Protein AF-A0A2W2B4F7-F1 (afdb_monomer_lite)

Radius of gyration: 26.45 Å; chains: 1; bounding box: 40×76×70 Å

Sequence (149 aa):
MSGKIILYGLLSLFAVPALAQTHTKKVTKSKTATTSTESLPKKVDLSKPVPDWENGPDNVYFPDYYMFYDPHRKSYVYWTGEKWATSVSTPSLIKDIDKSKVRIQILKDETLVYPENNIERYEMLYPAQPVFPTVPVPLVTITPKKKKK

pLDDT: mean 72.77, std 20.48, range [30.98, 95.44]

Secondary structure (DSSP, 8-state):
-------------------------------------S-S-----TTS----TTTSSSEEEEGGGTEEEETTTTEEEEE-SSSEEEESSPPGGGTSS-GGG---EEESS---SSGGGGHHHHHHHSPPPP-SS--PPP-----------

Foldseek 3Di:
DDDDDDDDDDDDDDDDDDDDDDDDDDDDDDDDDDDDDPDADDPDDLPDAQPPQLCDCFKKAQQQFQKIAHNVQCKMWGDPQADTDIDNDDDPQCPPDDSSPTDMDTDHPDPPPPVVVCSVVCCVRPPHDQDPPHHDDDDPPPPPPPPPD

Organism: NCBI:txid1649169

Structure (mmCIF, N/CA/C/O backbone):
data_AF-A0A2W2B4F7-F1
#
_entry.id   AF-A0A2W2B4F7-F1
#
loop_
_atom_site.group_PDB
_atom_site.id
_atom_site.type_symbol
_atom_site.label_atom_id
_atom_site.label_alt_id
_atom_site.label_comp_id
_atom_site.label_asym_id
_atom_site.label_entity_id
_atom_site.label_seq_id
_atom_site.pdbx_PDB_ins_code
_atom_site.Cartn_x
_atom_site.Cartn_y
_atom_site.Cartn_z
_atom_site.occupancy
_atom_site.B_iso_or_equiv
_atom_site.auth_seq_id
_atom_site.auth_comp_id
_atom_site.auth_asym_id
_atom_site.auth_atom_id
_atom_site.pdbx_PDB_model_num
ATOM 1 N N . MET A 1 1 ? 24.070 52.142 -57.196 1.00 40.34 1 MET A N 1
ATOM 2 C CA . MET A 1 1 ? 25.182 51.423 -57.855 1.00 40.34 1 MET A CA 1
ATOM 3 C C . MET A 1 1 ? 25.578 50.287 -56.927 1.00 40.34 1 MET A C 1
ATOM 5 O O . MET A 1 1 ? 25.886 50.565 -55.784 1.00 40.34 1 MET A O 1
ATOM 9 N N . SER A 1 2 ? 25.215 49.051 -57.275 1.00 46.12 2 SER A N 1
ATOM 10 C CA . SER A 1 2 ? 26.181 48.003 -57.678 1.00 46.12 2 SER A CA 1
ATOM 11 C C . SER A 1 2 ? 26.794 47.309 -56.441 1.00 46.12 2 SER A C 1
ATOM 13 O O . SER A 1 2 ? 27.402 47.979 -55.628 1.00 46.12 2 SER A O 1
ATOM 15 N N . GLY A 1 3 ? 26.666 46.002 -56.203 1.00 47.88 3 GLY A N 1
ATOM 16 C CA . GLY A 1 3 ? 26.374 44.927 -57.141 1.00 47.88 3 GLY A CA 1
ATOM 17 C C . GLY A 1 3 ? 25.924 43.610 -56.495 1.00 47.88 3 GLY A C 1
ATOM 18 O O . GLY A 1 3 ? 25.785 43.475 -55.283 1.00 47.88 3 GLY A O 1
ATOM 19 N N . LYS A 1 4 ? 25.632 42.673 -57.399 1.00 59.00 4 LYS A N 1
ATOM 20 C CA . LYS A 1 4 ? 25.225 41.279 -57.186 1.00 59.00 4 LYS A CA 1
ATOM 21 C C . LYS A 1 4 ? 26.454 40.352 -57.131 1.00 59.00 4 LYS A C 1
ATOM 23 O O . LYS A 1 4 ? 27.528 40.788 -57.531 1.00 59.00 4 LYS A O 1
ATOM 28 N N . ILE A 1 5 ? 26.195 39.078 -56.781 1.00 54.22 5 ILE A N 1
ATOM 29 C CA . ILE A 1 5 ? 26.881 37.783 -57.088 1.00 54.22 5 ILE A CA 1
ATOM 30 C C . ILE A 1 5 ? 27.037 36.994 -55.764 1.00 54.22 5 ILE A C 1
ATOM 32 O O . ILE A 1 5 ? 27.810 37.397 -54.908 1.00 54.22 5 ILE A O 1
ATOM 36 N N . ILE A 1 6 ? 26.128 36.078 -55.385 1.00 53.72 6 ILE A N 1
ATOM 37 C CA . ILE A 1 6 ? 25.928 34.658 -55.789 1.00 53.72 6 ILE A CA 1
ATOM 38 C C . ILE A 1 6 ? 27.177 33.779 -55.587 1.00 53.72 6 ILE A C 1
ATOM 40 O O . ILE A 1 6 ? 28.086 33.874 -56.400 1.00 53.72 6 ILE A O 1
ATOM 44 N N . LEU A 1 7 ? 27.156 32.832 -54.628 1.00 46.78 7 LEU A N 1
ATOM 45 C CA . LEU A 1 7 ? 27.521 31.425 -54.892 1.00 46.78 7 LEU A CA 1
ATOM 46 C C . LEU A 1 7 ? 27.106 30.447 -53.771 1.00 46.78 7 LEU A C 1
ATOM 48 O O . LEU A 1 7 ? 26.989 30.800 -52.604 1.00 46.78 7 LEU A O 1
ATOM 52 N N . TYR A 1 8 ? 26.854 29.221 -54.224 1.00 52.84 8 TYR A N 1
ATOM 53 C CA . TYR A 1 8 ? 26.202 28.062 -53.619 1.00 52.84 8 TYR A CA 1
ATOM 54 C C . TYR A 1 8 ? 27.018 27.350 -52.525 1.00 52.84 8 TYR A C 1
ATOM 56 O O . TYR A 1 8 ? 28.244 27.370 -52.556 1.00 52.84 8 TYR A O 1
ATOM 64 N N . GLY A 1 9 ? 26.338 26.616 -51.632 1.00 45.19 9 GLY A N 1
ATOM 65 C CA . GLY A 1 9 ? 26.987 25.774 -50.620 1.00 45.19 9 GLY A CA 1
ATOM 66 C C . GLY A 1 9 ? 26.141 24.596 -50.132 1.00 45.19 9 GLY A C 1
ATOM 67 O O . GLY A 1 9 ? 25.512 24.682 -49.089 1.00 45.19 9 GLY A O 1
ATOM 68 N N . LEU A 1 10 ? 26.180 23.516 -50.914 1.00 52.12 10 LEU A N 1
ATOM 69 C CA . LEU A 1 10 ? 25.983 22.097 -50.582 1.00 52.12 10 LEU A CA 1
ATOM 70 C C . LEU A 1 10 ? 24.720 21.615 -49.833 1.00 52.12 10 LEU A C 1
ATOM 72 O O . LEU A 1 10 ? 24.577 21.684 -48.616 1.00 52.12 10 LEU A O 1
ATOM 76 N N . LEU A 1 11 ? 23.891 20.932 -50.620 1.00 50.66 11 LEU A N 1
ATOM 77 C CA . LEU A 1 11 ? 22.882 19.957 -50.232 1.00 50.66 11 LEU A CA 1
ATOM 78 C C . LEU A 1 11 ? 23.582 18.645 -49.803 1.00 50.66 11 LEU A C 1
ATOM 80 O O . LEU A 1 11 ? 24.111 17.934 -50.656 1.00 50.66 11 LEU A O 1
ATOM 84 N N . SER A 1 12 ? 23.597 18.305 -48.511 1.00 55.97 12 SER A N 1
ATOM 85 C CA . SER A 1 12 ? 24.040 16.973 -48.060 1.00 55.97 12 SER A CA 1
ATOM 86 C C . SER A 1 12 ? 22.882 15.983 -48.151 1.00 55.97 12 SER A C 1
ATOM 88 O O . SER A 1 12 ? 21.944 16.030 -47.355 1.00 55.97 12 SER A O 1
ATOM 90 N N . LEU A 1 13 ? 22.955 15.089 -49.140 1.00 59.16 13 LEU A N 1
ATOM 91 C CA . LEU A 1 13 ? 22.080 13.928 -49.240 1.00 59.16 13 LEU A CA 1
ATOM 92 C C . LEU A 1 13 ? 22.373 12.929 -48.115 1.00 59.16 13 LEU A C 1
ATOM 94 O O . LEU A 1 13 ? 23.513 12.543 -47.866 1.00 59.16 13 LEU A O 1
ATOM 98 N N . PHE A 1 14 ? 21.289 12.480 -47.494 1.00 49.59 14 PHE A N 1
ATOM 99 C CA . PHE A 1 14 ? 21.226 11.319 -46.623 1.00 49.59 14 PHE A CA 1
ATOM 100 C C . PHE A 1 14 ? 21.576 10.039 -47.390 1.00 49.59 14 PHE A C 1
ATOM 102 O O . PHE A 1 14 ? 20.979 9.756 -48.426 1.00 49.59 14 PHE A O 1
ATOM 109 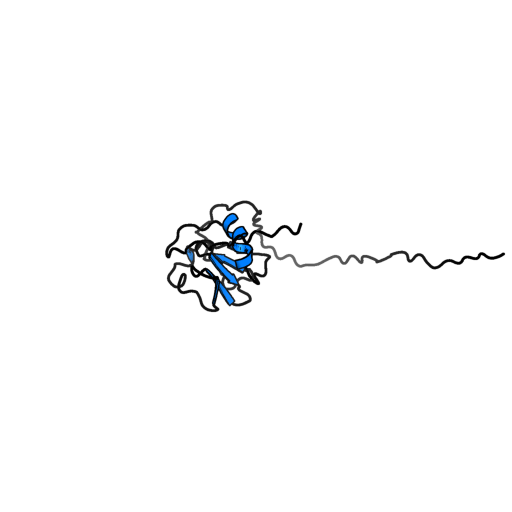N N . ALA A 1 15 ? 22.457 9.217 -46.823 1.00 57.94 15 ALA A N 1
ATOM 110 C CA . ALA A 1 15 ? 22.501 7.785 -47.098 1.00 57.94 15 ALA A CA 1
ATOM 111 C C . ALA A 1 15 ? 23.091 7.056 -45.882 1.00 57.94 15 ALA A C 1
ATOM 113 O O . ALA A 1 15 ? 24.304 7.003 -45.703 1.00 57.94 15 ALA A O 1
ATOM 114 N N . VAL A 1 16 ? 22.225 6.503 -45.030 1.00 66.38 16 VAL A N 1
ATOM 115 C CA . VAL A 1 16 ? 22.629 5.509 -44.026 1.00 66.38 16 VAL A CA 1
ATOM 116 C C . VAL A 1 16 ? 22.281 4.134 -44.599 1.00 66.38 16 VAL A C 1
ATOM 118 O O . VAL A 1 16 ? 21.100 3.876 -44.838 1.00 66.38 16 VAL A O 1
ATOM 121 N N . PRO A 1 17 ? 23.254 3.243 -44.848 1.00 58.22 17 PRO A N 1
ATOM 122 C CA . PRO A 1 17 ? 22.950 1.876 -45.237 1.00 58.22 17 PRO A CA 1
ATOM 123 C C . PRO A 1 17 ? 22.471 1.085 -44.014 1.00 58.22 17 PRO A C 1
ATOM 125 O O . PRO A 1 17 ? 23.207 0.885 -43.048 1.00 58.22 17 PRO A O 1
ATOM 128 N N . ALA A 1 18 ? 21.224 0.617 -44.067 1.00 52.97 18 ALA A N 1
ATOM 129 C CA . ALA A 1 18 ? 20.700 -0.386 -43.153 1.00 52.97 18 ALA A CA 1
ATOM 130 C C . ALA A 1 18 ? 21.291 -1.752 -43.531 1.00 52.97 18 ALA A C 1
ATOM 132 O O . ALA A 1 18 ? 20.849 -2.397 -44.482 1.00 52.97 18 ALA A O 1
ATOM 133 N N . LEU A 1 19 ? 22.321 -2.183 -42.801 1.00 56.44 19 LEU A N 1
ATOM 134 C CA . LEU A 1 19 ? 22.886 -3.518 -42.947 1.00 56.44 19 LEU A CA 1
ATOM 135 C C . LEU A 1 19 ? 21.990 -4.520 -42.206 1.00 56.44 19 LEU A C 1
ATOM 137 O O . LEU A 1 19 ? 21.964 -4.572 -40.977 1.00 56.44 19 LEU A O 1
ATOM 141 N N . ALA A 1 20 ? 21.239 -5.306 -42.972 1.00 55.00 20 ALA A N 1
ATOM 142 C CA . ALA A 1 20 ? 20.487 -6.446 -42.474 1.00 55.00 20 ALA A CA 1
ATOM 143 C C . ALA A 1 20 ? 21.455 -7.542 -41.993 1.00 55.00 20 ALA A C 1
ATOM 145 O O . ALA A 1 20 ? 22.217 -8.092 -42.785 1.00 55.00 20 ALA A O 1
ATOM 146 N N . GLN A 1 21 ? 21.409 -7.878 -40.701 1.00 54.59 21 GLN A N 1
ATOM 147 C CA . GLN A 1 21 ? 22.002 -9.105 -40.168 1.00 54.59 21 GLN A CA 1
ATOM 148 C C . GLN A 1 21 ? 20.890 -10.094 -39.825 1.00 54.59 21 GLN A C 1
ATOM 150 O O . GLN A 1 21 ? 20.053 -9.864 -38.953 1.00 54.59 21 GLN A O 1
ATOM 155 N N . THR A 1 22 ? 20.885 -11.202 -40.554 1.00 44.00 22 THR A N 1
ATOM 156 C CA . THR A 1 22 ? 19.950 -12.317 -40.442 1.00 44.00 22 THR A CA 1
ATOM 157 C C . THR A 1 22 ? 20.602 -13.515 -39.743 1.00 44.00 22 THR A C 1
ATOM 159 O O . THR A 1 22 ? 21.659 -13.955 -40.179 1.00 44.00 22 THR A O 1
ATOM 162 N N . HIS A 1 23 ? 19.883 -14.072 -38.752 1.00 39.78 23 HIS A N 1
ATOM 163 C CA . HIS A 1 23 ? 19.958 -15.428 -38.156 1.00 39.78 23 HIS A CA 1
ATOM 164 C C . HIS A 1 23 ? 21.260 -15.804 -37.402 1.00 39.78 23 HIS A C 1
ATOM 166 O O . HIS A 1 23 ? 22.357 -15.525 -37.843 1.00 39.78 23 HIS A O 1
ATOM 172 N N . THR A 1 24 ? 21.257 -16.447 -36.228 1.00 46.88 24 THR A N 1
ATOM 173 C CA . THR A 1 24 ? 20.401 -17.537 -35.731 1.00 46.88 24 THR A CA 1
ATOM 174 C C . THR A 1 24 ? 20.256 -17.477 -34.199 1.00 46.88 24 THR A C 1
ATOM 176 O O . THR A 1 24 ? 21.231 -17.681 -33.473 1.00 46.88 24 THR A O 1
ATOM 179 N N . LYS A 1 25 ? 19.038 -17.279 -33.675 1.00 41.91 25 LYS A N 1
ATOM 180 C CA . LYS A 1 25 ? 18.738 -17.514 -32.251 1.00 41.91 25 LYS A CA 1
ATOM 181 C C . LYS A 1 25 ? 18.166 -18.923 -32.106 1.00 41.91 25 LYS A C 1
ATOM 183 O O . LYS A 1 25 ? 17.164 -19.254 -32.736 1.00 41.91 25 LYS A O 1
ATOM 188 N N . LYS A 1 26 ? 18.848 -19.750 -31.310 1.00 41.59 26 LYS A N 1
ATOM 189 C CA . LYS A 1 26 ? 18.456 -21.122 -30.977 1.00 41.59 26 LYS A CA 1
ATOM 190 C C . LYS A 1 26 ? 16.996 -21.171 -30.521 1.00 41.59 26 LYS A C 1
ATOM 192 O O . LYS A 1 26 ? 16.585 -20.439 -29.623 1.00 41.59 26 LYS A O 1
ATOM 197 N N . VAL A 1 27 ? 16.248 -22.073 -31.147 1.00 48.06 27 VAL A N 1
ATOM 198 C CA . VAL A 1 27 ? 14.940 -22.539 -30.700 1.00 48.06 27 VAL A CA 1
ATOM 199 C C . VAL A 1 27 ? 15.134 -23.288 -29.385 1.00 48.06 27 VAL A C 1
ATOM 201 O O . VAL A 1 27 ? 15.696 -24.380 -29.377 1.00 48.06 27 VAL A O 1
ATOM 204 N N . THR A 1 28 ? 14.604 -22.735 -28.298 1.00 38.62 28 THR A N 1
ATOM 205 C CA . THR A 1 28 ? 14.191 -23.531 -27.141 1.00 38.62 28 THR A CA 1
ATOM 206 C C . THR A 1 28 ? 12.700 -23.291 -26.954 1.00 38.62 28 THR A C 1
ATOM 208 O O . THR A 1 28 ? 12.259 -22.201 -26.597 1.00 38.62 28 THR A O 1
ATOM 211 N N . LYS A 1 29 ? 11.910 -24.312 -27.292 1.00 44.22 29 LYS A N 1
ATOM 212 C CA . LYS A 1 29 ? 10.464 -24.372 -27.073 1.00 44.22 29 LYS A CA 1
ATOM 213 C C . LYS A 1 29 ? 10.157 -24.334 -25.573 1.00 44.22 29 LYS A C 1
ATOM 215 O O . LYS A 1 29 ? 10.585 -25.224 -24.852 1.00 44.22 29 LYS A O 1
ATOM 220 N N . SER A 1 30 ? 9.336 -23.375 -25.158 1.00 35.72 30 SER A N 1
ATOM 221 C CA . SER A 1 30 ? 8.305 -23.497 -24.111 1.00 35.72 30 SER A CA 1
ATOM 222 C C . SER A 1 30 ? 7.488 -22.198 -24.163 1.00 35.72 30 SER A C 1
ATOM 224 O O . SER A 1 30 ? 7.969 -21.142 -23.781 1.00 35.72 30 SER A O 1
ATOM 226 N N . LYS A 1 31 ? 6.418 -22.107 -24.959 1.00 37.19 31 LYS A N 1
ATOM 227 C CA . LYS A 1 31 ? 5.047 -22.531 -24.632 1.00 37.19 31 LYS A CA 1
ATOM 228 C C . LYS A 1 31 ? 4.583 -22.011 -23.261 1.00 37.19 31 LYS A C 1
ATOM 230 O O . LYS A 1 31 ? 4.599 -22.743 -22.283 1.00 37.19 31 LYS A O 1
ATOM 235 N N . THR A 1 32 ? 4.109 -20.766 -23.215 1.00 30.98 32 THR A N 1
ATOM 236 C CA . THR A 1 32 ? 2.687 -20.430 -22.974 1.00 30.98 32 THR A CA 1
ATOM 237 C C . THR A 1 32 ? 2.550 -18.911 -22.902 1.00 30.98 32 THR A C 1
ATOM 239 O O . THR A 1 32 ? 3.025 -18.265 -21.975 1.00 30.98 32 THR A O 1
ATOM 242 N N . ALA A 1 33 ? 1.900 -18.344 -23.917 1.00 44.50 33 ALA A N 1
ATOM 243 C CA . ALA A 1 33 ? 1.358 -17.000 -23.857 1.00 44.50 33 ALA A CA 1
ATOM 244 C C . ALA A 1 33 ? 0.285 -16.946 -22.763 1.00 44.50 33 ALA A C 1
ATOM 246 O O . ALA A 1 33 ? -0.590 -17.807 -22.701 1.00 44.50 33 ALA A O 1
ATOM 247 N N . THR A 1 34 ? 0.301 -15.915 -21.928 1.00 32.94 34 THR A N 1
ATOM 248 C CA . THR A 1 34 ? -0.929 -15.445 -21.290 1.00 32.94 34 THR A CA 1
ATOM 249 C C . THR A 1 34 ? -0.918 -13.931 -21.322 1.00 32.94 34 THR A C 1
ATOM 251 O O . THR A 1 34 ? -0.397 -13.249 -20.447 1.00 32.94 34 THR A O 1
ATOM 254 N N . THR A 1 35 ? -1.479 -13.442 -22.421 1.00 38.75 35 THR A N 1
ATOM 255 C CA . THR A 1 35 ? -2.145 -12.157 -22.570 1.00 38.75 35 THR A CA 1
ATOM 256 C C . THR A 1 35 ? -2.871 -11.780 -21.276 1.00 38.75 35 THR A C 1
ATOM 258 O O . THR A 1 35 ? -3.803 -12.472 -20.869 1.00 38.75 35 THR A O 1
ATOM 261 N N . SER A 1 36 ? -2.469 -10.682 -20.640 1.00 40.59 36 SER A N 1
ATOM 262 C CA . SER A 1 36 ? -3.321 -9.975 -19.684 1.00 40.59 36 SER A CA 1
ATOM 263 C C . SER A 1 36 ? -3.584 -8.599 -20.265 1.00 40.59 36 SER A C 1
ATOM 265 O O . SER A 1 36 ? -2.825 -7.659 -20.055 1.00 40.59 36 SER A O 1
ATOM 267 N N . THR A 1 37 ? -4.628 -8.553 -21.086 1.00 35.06 37 THR A N 1
ATOM 268 C CA . THR A 1 37 ? -5.239 -7.349 -21.633 1.00 35.06 37 THR A CA 1
ATOM 269 C C . THR A 1 37 ? -5.595 -6.399 -20.498 1.00 35.06 37 THR A C 1
ATOM 271 O O . THR A 1 37 ? -6.334 -6.767 -19.584 1.00 35.06 37 THR A O 1
ATOM 274 N N . GLU A 1 38 ? -5.073 -5.184 -20.600 1.00 45.75 38 GLU A N 1
ATOM 275 C CA . GLU A 1 38 ? -5.543 -3.968 -19.947 1.00 45.75 38 GLU A CA 1
ATOM 276 C C . GLU A 1 38 ? -7.070 -3.859 -20.091 1.00 45.75 38 GLU A C 1
ATOM 278 O O . GLU A 1 38 ? -7.612 -3.463 -21.118 1.00 45.75 38 GLU A O 1
ATOM 283 N N . SER A 1 39 ? -7.783 -4.355 -19.085 1.00 36.91 39 SER A N 1
ATOM 284 C CA . SER A 1 39 ? -9.231 -4.267 -18.936 1.00 36.91 39 SER A CA 1
ATOM 285 C C . SER A 1 39 ? -9.553 -4.466 -17.455 1.00 36.91 39 SER A C 1
ATOM 287 O O . SER A 1 39 ? -8.872 -5.231 -16.772 1.00 36.91 39 SER A O 1
ATOM 289 N N . LEU A 1 40 ? -10.542 -3.712 -16.972 1.00 55.09 40 LEU A N 1
ATOM 290 C CA . LEU A 1 40 ? -11.059 -3.662 -15.596 1.00 55.09 40 LEU A CA 1
ATOM 291 C C . LEU A 1 40 ? -11.047 -5.020 -14.858 1.00 55.09 40 LEU A C 1
ATOM 293 O O . LEU A 1 40 ? -11.220 -6.067 -15.487 1.00 55.09 40 LEU A O 1
ATOM 297 N N . PRO A 1 41 ? -10.871 -5.027 -13.521 1.00 49.88 41 PRO A N 1
ATOM 298 C CA . PRO A 1 41 ? -10.365 -6.185 -12.792 1.00 49.88 41 PRO A CA 1
ATOM 299 C C . PRO A 1 41 ? -11.265 -7.417 -12.936 1.00 49.88 41 PRO A C 1
ATOM 301 O O . PRO A 1 41 ? -12.351 -7.517 -12.363 1.00 49.88 41 PRO A O 1
ATOM 304 N N . LYS A 1 42 ? -10.754 -8.405 -13.674 1.00 45.38 42 LYS A N 1
ATOM 305 C CA . LYS A 1 42 ? -11.239 -9.786 -13.665 1.00 45.38 42 LYS A CA 1
ATOM 306 C C . LYS A 1 42 ? -10.974 -10.362 -12.270 1.00 45.38 42 LYS A C 1
ATOM 308 O O . LYS A 1 42 ? -9.850 -10.248 -11.785 1.00 45.38 42 LYS A O 1
ATOM 313 N N . LYS A 1 43 ? -12.004 -10.944 -11.632 1.00 45.19 43 LYS A N 1
ATOM 314 C CA . LYS A 1 43 ? -11.942 -11.588 -10.301 1.00 45.19 43 LYS A CA 1
ATOM 315 C C . LYS A 1 43 ? -10.586 -12.271 -10.083 1.00 45.19 43 LYS A C 1
ATOM 317 O O . LYS A 1 43 ? -10.228 -13.172 -10.841 1.00 45.19 43 LYS A O 1
ATOM 322 N N . VAL A 1 44 ? -9.856 -11.808 -9.069 1.00 53.50 44 VAL A N 1
ATOM 323 C CA . VAL A 1 44 ? -8.536 -12.326 -8.695 1.00 53.50 44 VAL A CA 1
ATOM 324 C C . VAL A 1 44 ? -8.690 -13.792 -8.293 1.00 53.50 44 VAL A C 1
ATOM 326 O O . VAL A 1 44 ? -9.470 -14.120 -7.403 1.00 53.50 44 VAL A O 1
ATOM 329 N N . ASP A 1 45 ? -7.989 -14.669 -9.002 1.00 46.72 45 ASP A N 1
ATOM 330 C CA . ASP A 1 45 ? -7.975 -16.108 -8.763 1.00 46.72 45 ASP A CA 1
ATOM 331 C C . ASP A 1 45 ? -7.085 -16.422 -7.550 1.00 46.72 45 ASP A C 1
ATOM 333 O O . ASP A 1 45 ? -5.856 -16.397 -7.651 1.00 46.72 45 ASP A O 1
ATOM 337 N N . LEU A 1 46 ? -7.716 -16.661 -6.394 1.00 51.38 46 LEU A N 1
ATOM 338 C CA . LEU A 1 46 ? -7.061 -16.883 -5.098 1.00 51.38 46 LEU A CA 1
ATOM 339 C C . LEU A 1 46 ? -6.317 -18.232 -4.989 1.00 51.38 46 LEU A C 1
ATOM 341 O O . LEU A 1 46 ? -5.720 -18.500 -3.952 1.00 51.38 46 LEU A O 1
ATOM 345 N N . SER A 1 47 ? -6.341 -19.100 -6.011 1.00 41.00 47 SER A N 1
ATOM 346 C CA . SER A 1 47 ? -5.702 -20.427 -5.945 1.00 41.00 47 SER A CA 1
ATOM 347 C C . SE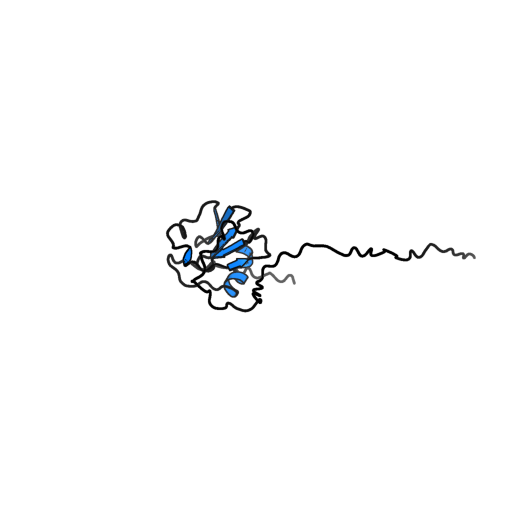R A 1 47 ? -4.248 -20.467 -6.426 1.00 41.00 47 SER A C 1
ATOM 349 O O . SER A 1 47 ? -3.647 -21.542 -6.472 1.00 41.00 47 SER A O 1
ATOM 351 N N . LYS A 1 48 ? -3.668 -19.335 -6.837 1.00 48.66 48 LYS A N 1
ATOM 352 C CA . LYS A 1 48 ? -2.261 -19.274 -7.261 1.00 48.66 48 LYS A CA 1
ATOM 353 C C . LYS A 1 48 ? -1.352 -19.147 -6.033 1.00 48.66 48 LYS A C 1
ATOM 355 O O . LYS A 1 48 ? -1.717 -18.426 -5.106 1.00 48.66 48 LYS A O 1
ATOM 360 N N . PRO A 1 49 ? -0.184 -19.824 -6.006 1.00 52.41 49 PRO A N 1
ATOM 361 C CA . PRO A 1 49 ? 0.785 -19.647 -4.928 1.00 52.41 49 PRO A CA 1
ATOM 362 C C . PRO A 1 49 ? 1.088 -18.160 -4.761 1.00 52.41 49 PRO A C 1
ATOM 364 O O . PRO A 1 49 ? 1.129 -17.432 -5.758 1.00 52.41 49 PRO A O 1
ATOM 367 N N . VAL A 1 50 ? 1.259 -17.731 -3.504 1.00 55.28 50 VAL A N 1
ATOM 368 C CA . VAL A 1 50 ? 1.553 -16.336 -3.148 1.00 55.28 50 VAL A CA 1
ATOM 369 C C . VAL A 1 50 ? 2.628 -15.825 -4.103 1.00 55.28 50 VAL A C 1
ATOM 371 O O . VAL A 1 50 ? 3.688 -16.453 -4.181 1.00 55.28 50 VAL A O 1
ATOM 374 N N . PRO A 1 51 ? 2.364 -14.763 -4.882 1.00 62.06 51 PRO A N 1
ATOM 375 C CA . PRO A 1 51 ? 3.364 -14.234 -5.790 1.00 62.06 51 PRO A CA 1
ATOM 376 C C . PRO A 1 51 ? 4.622 -13.904 -4.991 1.00 62.06 51 PRO A C 1
ATOM 378 O O . PRO A 1 51 ? 4.515 -13.324 -3.912 1.00 62.06 51 PRO A O 1
ATOM 381 N N . ASP A 1 52 ? 5.797 -14.261 -5.506 1.00 76.06 52 ASP A N 1
ATOM 382 C CA . ASP A 1 52 ? 7.090 -13.902 -4.910 1.00 76.06 52 ASP A CA 1
ATOM 383 C C . ASP A 1 52 ? 7.392 -12.411 -5.147 1.00 76.06 52 ASP A C 1
ATOM 385 O O . ASP A 1 52 ? 8.378 -12.015 -5.766 1.00 76.06 52 ASP A O 1
ATOM 389 N N . TRP A 1 53 ? 6.452 -11.560 -4.744 1.00 81.06 53 TRP A N 1
ATOM 390 C CA . TRP A 1 53 ? 6.442 -10.135 -5.029 1.00 81.06 53 TRP A CA 1
ATOM 391 C C . TRP A 1 53 ? 7.553 -9.400 -4.269 1.00 81.06 53 TRP A C 1
ATOM 393 O O . TRP A 1 53 ? 7.994 -8.344 -4.709 1.00 81.06 53 TRP A O 1
ATOM 403 N N . GLU A 1 54 ? 8.063 -9.981 -3.176 1.00 83.44 54 GLU A N 1
ATOM 404 C CA . GLU A 1 54 ? 9.211 -9.452 -2.426 1.00 83.44 54 GLU A CA 1
ATOM 405 C C . GLU A 1 54 ? 10.523 -9.536 -3.233 1.00 83.44 54 GLU A C 1
ATOM 407 O O . GLU A 1 54 ? 11.411 -8.683 -3.095 1.00 83.44 54 GLU A O 1
ATOM 412 N N . ASN A 1 55 ? 10.639 -10.539 -4.110 1.00 84.31 55 ASN A N 1
ATOM 413 C CA . ASN A 1 55 ? 11.811 -10.759 -4.963 1.00 84.31 55 ASN A CA 1
ATOM 414 C C . ASN A 1 55 ? 11.572 -10.401 -6.436 1.00 84.31 55 ASN A C 1
ATOM 416 O O . ASN A 1 55 ? 12.499 -10.476 -7.244 1.00 84.31 55 ASN A O 1
ATOM 420 N N . GLY A 1 56 ? 10.351 -9.994 -6.789 1.00 85.12 56 GLY A N 1
ATOM 421 C CA . GLY A 1 56 ? 10.008 -9.536 -8.129 1.00 85.12 56 GLY A CA 1
ATOM 422 C C . GLY A 1 56 ? 10.732 -8.239 -8.517 1.00 85.12 56 GLY A C 1
ATOM 423 O O . GLY A 1 56 ? 11.172 -7.488 -7.647 1.00 85.12 56 GLY A O 1
ATOM 424 N N . PRO A 1 57 ? 10.867 -7.953 -9.823 1.00 86.44 57 PRO A N 1
ATOM 425 C CA . PRO A 1 57 ? 11.428 -6.689 -10.296 1.00 86.44 57 PRO A CA 1
ATOM 426 C C . PRO A 1 57 ? 10.419 -5.535 -10.228 1.00 86.44 57 PRO A C 1
ATOM 428 O O . PRO A 1 57 ? 10.818 -4.380 -10.283 1.00 86.44 57 PRO A O 1
ATOM 431 N N . ASP A 1 58 ? 9.128 -5.849 -10.137 1.00 89.44 58 ASP A N 1
ATOM 432 C CA . ASP A 1 58 ? 8.048 -4.887 -10.306 1.00 89.44 58 ASP A CA 1
ATOM 433 C C . ASP A 1 58 ? 7.536 -4.381 -8.963 1.00 89.44 58 ASP A C 1
ATOM 435 O O . ASP A 1 58 ? 7.398 -5.133 -7.995 1.00 89.44 58 ASP A O 1
ATOM 439 N N . ASN A 1 59 ? 7.159 -3.109 -8.932 1.00 91.38 59 ASN A N 1
ATOM 440 C CA . ASN A 1 59 ? 6.540 -2.529 -7.758 1.00 91.38 59 ASN A CA 1
ATOM 441 C C . ASN A 1 59 ? 5.158 -3.134 -7.482 1.00 91.38 59 ASN A C 1
ATOM 443 O O . ASN A 1 59 ? 4.437 -3.555 -8.390 1.00 91.38 59 ASN A O 1
ATOM 447 N N . VAL A 1 60 ? 4.767 -3.150 -6.211 1.00 92.25 60 VAL A N 1
ATOM 448 C CA . VAL A 1 60 ? 3.554 -3.835 -5.753 1.00 92.25 60 VAL A CA 1
ATOM 449 C C . VAL A 1 60 ? 2.673 -2.852 -5.008 1.00 92.25 60 VAL A C 1
ATOM 451 O O . VAL A 1 60 ? 3.149 -2.148 -4.125 1.00 92.25 60 VAL A O 1
ATOM 454 N N . TYR A 1 61 ? 1.386 -2.828 -5.330 1.00 93.69 61 TYR A N 1
ATOM 455 C CA . TYR A 1 61 ? 0.373 -2.073 -4.606 1.00 93.69 61 TYR A CA 1
ATOM 456 C C . TYR A 1 61 ? -0.583 -3.011 -3.867 1.00 93.69 61 TYR A C 1
ATOM 458 O O . TYR A 1 61 ? -1.085 -3.983 -4.427 1.00 93.69 61 TYR A O 1
ATOM 466 N N . PHE A 1 62 ? -0.841 -2.689 -2.607 1.00 94.25 62 PHE A N 1
ATOM 467 C CA . PHE A 1 62 ? -1.746 -3.357 -1.685 1.00 94.25 62 PHE A CA 1
ATOM 468 C C . PHE A 1 62 ? -2.951 -2.433 -1.466 1.00 94.25 62 PHE A C 1
ATOM 470 O O . PHE A 1 62 ? -2.936 -1.625 -0.530 1.00 94.25 62 PHE A O 1
ATOM 477 N N . PRO A 1 63 ? -3.984 -2.503 -2.327 1.00 94.69 63 PRO A N 1
ATOM 478 C CA . PRO A 1 63 ? -5.104 -1.565 -2.296 1.00 94.69 63 PRO A CA 1
ATOM 479 C C . PRO A 1 63 ? -5.839 -1.555 -0.960 1.00 94.69 63 PRO A C 1
ATOM 481 O O . PRO A 1 63 ? -6.188 -0.495 -0.458 1.00 94.69 63 PRO A O 1
ATOM 484 N N . ASP A 1 64 ? -6.013 -2.725 -0.347 1.00 94.19 64 ASP A N 1
ATOM 485 C CA . ASP A 1 64 ? -6.780 -2.864 0.896 1.00 94.19 64 ASP A CA 1
ATOM 486 C C . ASP A 1 64 ? -6.084 -2.237 2.113 1.00 94.19 64 ASP A C 1
ATOM 488 O O . ASP A 1 64 ? -6.723 -1.964 3.125 1.00 94.19 64 ASP A O 1
ATOM 492 N N . TYR A 1 65 ? -4.779 -1.984 2.002 1.00 94.69 65 TYR A N 1
ATOM 493 C CA . TYR A 1 65 ? -3.954 -1.438 3.077 1.00 94.69 65 TYR A CA 1
ATOM 494 C C . TYR A 1 65 ? -3.328 -0.083 2.726 1.00 94.69 65 TYR A C 1
ATOM 496 O O . TYR A 1 65 ? -2.500 0.405 3.492 1.00 94.69 65 TYR A O 1
ATOM 504 N N . TYR A 1 66 ? -3.683 0.508 1.576 1.00 95.12 66 TYR A N 1
ATOM 505 C CA . TYR A 1 66 ? -3.068 1.733 1.043 1.00 95.12 66 TYR A CA 1
ATOM 506 C C . TYR A 1 66 ? -1.542 1.712 1.175 1.00 95.12 66 TYR A C 1
ATOM 508 O O . TYR A 1 66 ? -0.923 2.593 1.775 1.00 95.12 66 TYR A O 1
ATOM 516 N N . MET A 1 67 ? -0.939 0.643 0.663 1.00 94.88 67 MET A N 1
ATOM 517 C CA . MET A 1 67 ? 0.479 0.367 0.836 1.00 94.88 67 MET A CA 1
ATOM 518 C C . MET A 1 67 ? 1.119 -0.032 -0.484 1.00 94.88 67 MET A C 1
ATOM 520 O O . MET A 1 67 ? 0.507 -0.683 -1.320 1.00 94.88 67 MET A O 1
ATOM 524 N N . PHE A 1 68 ? 2.379 0.328 -0.644 1.00 94.62 68 PHE A N 1
ATOM 525 C CA . PHE A 1 68 ? 3.226 -0.002 -1.769 1.00 94.62 68 PHE A CA 1
ATOM 526 C C . PHE A 1 68 ? 4.466 -0.722 -1.260 1.00 94.62 68 PHE A C 1
ATOM 528 O O . PHE A 1 68 ? 4.963 -0.414 -0.175 1.00 94.62 68 PHE A O 1
ATOM 535 N N . TYR A 1 69 ? 4.985 -1.646 -2.055 1.00 93.50 69 TYR A N 1
ATOM 536 C CA . TYR A 1 69 ? 6.304 -2.222 -1.865 1.00 93.50 69 TYR A CA 1
ATOM 537 C C . TYR A 1 69 ? 7.156 -1.947 -3.093 1.00 93.50 69 TYR A C 1
ATOM 539 O O . TYR A 1 69 ? 6.730 -2.196 -4.223 1.00 93.50 69 TYR A O 1
ATOM 547 N N . ASP A 1 70 ? 8.356 -1.436 -2.837 1.00 91.75 70 ASP A N 1
ATOM 548 C CA . ASP A 1 70 ? 9.383 -1.212 -3.838 1.00 91.75 70 ASP A CA 1
ATOM 549 C C . ASP A 1 70 ? 10.493 -2.261 -3.677 1.00 91.75 70 ASP A C 1
ATOM 551 O O . ASP A 1 70 ? 11.289 -2.171 -2.729 1.00 91.75 70 ASP A O 1
ATOM 555 N N . PRO A 1 71 ? 10.579 -3.256 -4.581 1.00 89.81 71 PRO A N 1
ATOM 556 C CA . PRO A 1 71 ? 11.605 -4.287 -4.506 1.00 89.81 71 PRO A CA 1
ATOM 557 C C . PRO A 1 71 ? 13.026 -3.778 -4.755 1.00 89.81 71 PRO A C 1
ATOM 559 O O . PRO A 1 71 ? 13.971 -4.435 -4.313 1.00 89.81 71 PRO A O 1
ATOM 562 N N . HIS A 1 72 ? 13.204 -2.644 -5.441 1.00 88.81 72 HIS A N 1
ATOM 563 C CA . HIS A 1 72 ? 14.521 -2.064 -5.711 1.00 88.81 72 HIS A CA 1
ATOM 564 C C . HIS A 1 72 ? 15.095 -1.390 -4.468 1.00 88.81 72 HIS A C 1
ATOM 566 O O . HIS A 1 72 ? 16.283 -1.526 -4.181 1.00 88.81 72 HIS A O 1
ATOM 572 N N . ARG A 1 73 ? 14.247 -0.680 -3.713 1.00 90.06 73 ARG A N 1
ATOM 573 C CA . ARG A 1 73 ? 14.630 -0.026 -2.450 1.00 90.06 73 ARG A CA 1
ATOM 574 C C . ARG A 1 73 ? 14.424 -0.908 -1.221 1.00 90.06 73 ARG A C 1
ATOM 576 O O . ARG A 1 73 ? 14.851 -0.529 -0.133 1.00 90.06 73 ARG A O 1
ATOM 583 N N . LYS A 1 74 ? 13.793 -2.076 -1.390 1.00 91.69 74 LYS A N 1
ATOM 584 C CA . LYS A 1 74 ? 13.401 -2.994 -0.307 1.00 91.69 74 LYS A CA 1
ATOM 585 C C . LYS A 1 74 ? 12.648 -2.260 0.802 1.00 91.69 74 LYS A C 1
ATOM 587 O O . LYS A 1 74 ? 12.890 -2.474 1.986 1.00 91.69 74 LYS A O 1
ATOM 592 N N . SER A 1 75 ? 11.739 -1.373 0.403 1.00 93.12 75 SER A N 1
ATOM 593 C CA . SER A 1 75 ? 10.995 -0.523 1.324 1.00 93.12 75 SER A CA 1
ATOM 594 C C . SER A 1 75 ? 9.510 -0.495 1.008 1.00 93.12 75 SER A C 1
ATOM 596 O O . SER A 1 75 ? 9.094 -0.518 -0.148 1.00 93.12 75 SER A O 1
ATOM 598 N N . TYR A 1 76 ? 8.724 -0.368 2.064 1.00 94.50 76 TYR A N 1
ATOM 599 C CA . TYR A 1 76 ? 7.294 -0.150 2.048 1.00 94.50 76 TYR A CA 1
ATOM 600 C C . TYR A 1 76 ? 6.995 1.340 2.134 1.00 94.50 76 TYR A C 1
ATOM 602 O O . TYR A 1 76 ? 7.609 2.038 2.940 1.00 94.50 76 TYR A O 1
ATOM 610 N N . VAL A 1 77 ? 6.012 1.803 1.370 1.00 95.19 77 VAL A N 1
ATOM 611 C CA . VAL A 1 77 ? 5.392 3.125 1.522 1.00 95.19 77 VAL A CA 1
ATOM 612 C C . VAL A 1 77 ? 3.931 2.892 1.862 1.00 95.19 77 VAL A C 1
ATOM 614 O O . VAL A 1 77 ? 3.240 2.225 1.106 1.00 95.19 77 VAL A O 1
ATOM 617 N N . TYR A 1 78 ? 3.449 3.368 3.002 1.00 95.31 78 TYR A N 1
ATOM 618 C CA . TYR A 1 78 ? 2.115 3.013 3.487 1.00 95.31 78 TYR A CA 1
ATOM 619 C C . TYR A 1 78 ? 1.442 4.163 4.216 1.00 95.31 78 TYR A C 1
ATOM 621 O O . TYR A 1 78 ? 2.100 5.036 4.788 1.00 95.31 78 TYR A O 1
ATOM 629 N N . TRP A 1 79 ? 0.116 4.148 4.196 1.00 95.19 79 TRP A N 1
ATOM 630 C CA . TRP A 1 79 ? -0.701 5.102 4.923 1.00 95.19 79 TRP A CA 1
ATOM 631 C C . TRP A 1 79 ? -0.834 4.704 6.397 1.00 95.19 79 TRP A C 1
ATOM 633 O O . TRP A 1 79 ? -1.222 3.582 6.717 1.00 95.19 79 TRP A O 1
ATOM 643 N N . THR A 1 80 ? -0.538 5.629 7.314 1.00 92.44 80 THR A N 1
ATOM 644 C CA . THR A 1 80 ? -0.680 5.396 8.766 1.00 92.44 80 THR A CA 1
ATOM 645 C C . THR A 1 80 ? -2.033 5.832 9.322 1.00 92.44 80 THR A C 1
ATOM 647 O O . THR A 1 80 ? -2.265 5.712 10.520 1.00 92.44 80 THR A O 1
ATOM 650 N N . GLY A 1 81 ? -2.897 6.405 8.485 1.00 91.00 81 GLY A N 1
ATOM 651 C CA . GLY A 1 81 ? -4.122 7.087 8.901 1.00 91.00 81 GLY A CA 1
ATOM 652 C C . GLY A 1 81 ? -4.032 8.604 8.952 1.00 91.00 81 GLY A C 1
ATOM 653 O O . GLY A 1 81 ? -5.050 9.273 8.815 1.00 91.00 81 GLY A O 1
ATOM 654 N N . GLU A 1 82 ? -2.820 9.139 9.058 1.00 91.00 82 GLU A N 1
ATOM 655 C CA . GLU A 1 82 ? -2.580 10.585 9.116 1.00 91.00 82 GLU A CA 1
ATOM 656 C C . GLU A 1 82 ? -1.611 11.051 8.034 1.00 91.00 82 GLU A C 1
ATOM 658 O O . GLU A 1 82 ? -1.742 12.152 7.501 1.00 91.00 82 GLU A O 1
ATOM 663 N N . LYS A 1 83 ? -0.614 10.219 7.718 1.00 93.06 83 LYS A N 1
ATOM 664 C CA . LYS A 1 83 ? 0.430 10.536 6.752 1.00 93.06 83 LYS A CA 1
ATOM 665 C C . LYS A 1 83 ? 0.951 9.282 6.066 1.00 93.06 83 LYS A C 1
ATOM 667 O O . LYS A 1 83 ? 0.798 8.162 6.555 1.00 93.06 83 LYS A O 1
ATOM 672 N N . TRP A 1 84 ? 1.626 9.501 4.948 1.00 94.06 84 TRP A N 1
ATOM 673 C CA . TRP A 1 84 ? 2.441 8.483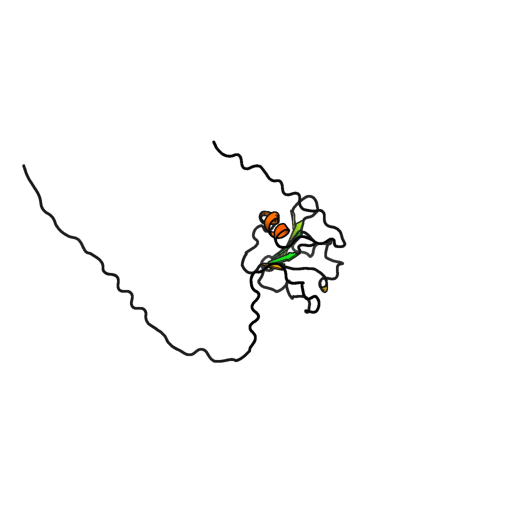 4.306 1.00 94.06 84 TRP A CA 1
ATOM 674 C C . TRP A 1 84 ? 3.732 8.284 5.097 1.00 94.06 84 TRP A C 1
ATOM 676 O O . TRP A 1 84 ? 4.406 9.246 5.471 1.00 94.06 84 TRP A O 1
ATOM 686 N N . ALA A 1 85 ? 4.064 7.029 5.369 1.00 94.38 85 ALA A N 1
ATOM 687 C CA . ALA A 1 85 ? 5.294 6.622 6.024 1.00 94.38 85 ALA A CA 1
ATOM 688 C C . ALA A 1 85 ? 6.077 5.667 5.123 1.00 94.38 85 ALA A C 1
ATOM 690 O O . ALA A 1 85 ? 5.507 4.967 4.288 1.00 94.38 85 ALA A O 1
ATOM 691 N N . THR A 1 86 ? 7.396 5.631 5.304 1.00 95.44 86 THR A N 1
ATOM 692 C CA . THR A 1 86 ? 8.285 4.690 4.616 1.00 95.44 86 THR A CA 1
ATOM 693 C C . THR A 1 86 ? 8.998 3.815 5.638 1.00 95.44 86 THR A C 1
ATOM 695 O O . THR A 1 86 ? 9.435 4.309 6.676 1.00 95.44 86 THR A O 1
ATOM 698 N N . SER A 1 87 ? 9.116 2.517 5.361 1.00 95.12 87 SER A N 1
ATOM 699 C CA . SER A 1 87 ? 9.804 1.558 6.229 1.00 95.12 87 SER A CA 1
ATOM 700 C C . SER A 1 87 ? 10.553 0.510 5.417 1.00 95.12 87 SER A C 1
ATOM 702 O O . SER A 1 87 ? 10.020 -0.011 4.447 1.00 95.12 87 SER A O 1
ATOM 704 N N . VAL A 1 88 ? 11.765 0.148 5.834 1.00 93.81 88 VAL A N 1
ATOM 705 C CA . VAL A 1 88 ? 12.514 -0.990 5.261 1.00 93.81 88 VAL A CA 1
ATOM 706 C C . VAL A 1 88 ? 12.053 -2.339 5.821 1.00 93.81 88 VAL A C 1
ATOM 708 O O . VAL A 1 88 ? 12.283 -3.385 5.225 1.00 93.81 88 VAL A O 1
ATOM 711 N N . SER A 1 89 ? 11.383 -2.332 6.973 1.00 92.00 89 SER A N 1
ATOM 712 C CA . SER A 1 89 ? 10.789 -3.523 7.576 1.00 92.00 89 SER A CA 1
ATOM 713 C C . SER A 1 89 ? 9.304 -3.625 7.238 1.00 92.00 89 SER A C 1
ATOM 715 O O . SER A 1 89 ? 8.639 -2.616 6.984 1.00 92.00 89 SER A O 1
ATOM 717 N N . THR A 1 90 ? 8.782 -4.856 7.267 1.00 89.12 90 THR A N 1
ATOM 718 C CA . THR A 1 90 ? 7.348 -5.126 7.091 1.00 89.12 90 THR A CA 1
ATOM 719 C C . THR A 1 90 ? 6.539 -4.339 8.133 1.00 89.12 90 THR A C 1
ATOM 721 O O . THR A 1 90 ? 6.796 -4.514 9.330 1.00 89.12 90 THR A O 1
ATOM 724 N N . PRO A 1 91 ? 5.574 -3.494 7.723 1.00 90.25 91 PRO A N 1
ATOM 725 C CA . PRO A 1 91 ? 4.726 -2.759 8.656 1.00 90.25 91 PRO A CA 1
ATOM 726 C C . PRO A 1 91 ? 3.951 -3.704 9.578 1.00 90.25 91 PRO A C 1
ATOM 728 O O . PRO A 1 91 ? 3.468 -4.748 9.139 1.00 90.25 91 PRO A O 1
ATOM 731 N N . SER A 1 92 ? 3.779 -3.322 10.847 1.00 89.44 92 SER A N 1
ATOM 732 C CA . SER A 1 92 ? 3.016 -4.113 11.829 1.00 89.44 92 SER A CA 1
ATOM 733 C C . SER A 1 92 ? 1.597 -4.428 11.350 1.00 89.44 92 SER A C 1
ATOM 735 O O . SER A 1 92 ? 1.105 -5.524 11.594 1.00 89.44 92 SER A O 1
ATOM 737 N N . LEU A 1 93 ? 0.996 -3.507 10.592 1.00 86.31 93 LEU A N 1
ATOM 738 C CA . LEU A 1 93 ? -0.321 -3.631 9.968 1.00 86.31 93 LEU A CA 1
ATOM 739 C C . LEU A 1 93 ? -0.513 -4.938 9.184 1.00 86.31 93 LEU A C 1
ATOM 741 O O . LEU A 1 93 ? -1.600 -5.508 9.200 1.00 86.31 93 LEU A O 1
ATOM 745 N N . ILE A 1 94 ? 0.541 -5.403 8.509 1.00 85.25 94 ILE A N 1
ATOM 746 C CA . ILE A 1 94 ? 0.514 -6.603 7.665 1.00 85.25 94 ILE A CA 1
ATOM 747 C C . ILE A 1 94 ? 1.448 -7.709 8.169 1.00 85.25 94 ILE A C 1
ATOM 749 O O . ILE A 1 94 ? 1.700 -8.687 7.468 1.00 85.25 94 ILE A O 1
ATOM 753 N N . LYS A 1 95 ? 1.994 -7.557 9.378 1.00 87.25 95 LYS A N 1
ATOM 754 C CA . LYS A 1 95 ? 2.917 -8.536 9.956 1.00 87.25 95 LYS A CA 1
ATOM 755 C C . LYS A 1 95 ? 2.195 -9.822 10.359 1.00 87.25 95 LYS A C 1
ATOM 757 O O . LYS A 1 95 ? 2.724 -10.904 10.132 1.00 87.25 95 LYS A O 1
ATOM 762 N N . ASP A 1 96 ? 0.990 -9.680 10.905 1.00 86.75 96 ASP A N 1
ATOM 763 C CA . ASP A 1 96 ? 0.209 -10.786 11.467 1.00 86.75 96 ASP A CA 1
ATOM 764 C C . ASP A 1 96 ? -0.932 -11.245 10.540 1.00 86.75 96 ASP A C 1
ATOM 766 O O . ASP A 1 96 ? -1.758 -12.074 10.925 1.00 86.75 96 ASP A O 1
ATOM 770 N N . ILE A 1 97 ? -0.995 -10.715 9.313 1.00 86.25 97 ILE A N 1
ATOM 771 C CA . ILE A 1 97 ? -2.006 -11.112 8.329 1.00 86.25 97 ILE A CA 1
ATOM 772 C C . ILE A 1 97 ? -1.500 -12.246 7.442 1.00 86.25 97 ILE A C 1
ATOM 774 O O . ILE A 1 97 ? -0.313 -12.374 7.137 1.00 86.25 97 ILE A O 1
ATOM 778 N N . ASP A 1 98 ? -2.441 -13.045 6.954 1.00 85.94 98 ASP A N 1
ATOM 779 C CA . ASP A 1 98 ? -2.161 -14.077 5.969 1.00 85.94 98 ASP A CA 1
ATOM 780 C C . ASP A 1 98 ? -1.874 -13.441 4.599 1.00 85.94 98 ASP A C 1
ATOM 782 O O . ASP A 1 98 ? -2.794 -13.141 3.834 1.00 85.94 98 ASP A O 1
ATOM 786 N N . LYS A 1 99 ? -0.585 -13.251 4.281 1.00 82.19 99 LYS A N 1
ATOM 787 C CA . LYS A 1 99 ? -0.106 -12.679 3.008 1.00 82.19 99 LYS A CA 1
ATOM 788 C C . LYS A 1 99 ? -0.662 -13.396 1.770 1.00 82.19 99 LYS A C 1
ATOM 790 O O . LYS A 1 99 ? -0.755 -12.774 0.716 1.00 82.19 99 LYS A O 1
ATOM 795 N N . SER A 1 100 ? -1.054 -14.671 1.881 1.00 80.50 100 SER A N 1
ATOM 796 C CA . SER A 1 100 ? -1.637 -15.424 0.761 1.00 80.50 100 SER A CA 1
ATOM 797 C C . SER A 1 100 ? -3.037 -14.956 0.368 1.00 80.50 100 SER A C 1
ATOM 799 O O . SER A 1 100 ? -3.469 -15.166 -0.763 1.00 80.50 100 SER A O 1
ATOM 801 N N . LYS A 1 101 ? -3.734 -14.289 1.290 1.00 83.81 101 LYS A N 1
ATOM 802 C CA . LYS A 1 101 ? -5.094 -13.775 1.100 1.00 83.81 101 LYS A CA 1
ATOM 803 C C . LYS A 1 101 ? -5.127 -12.297 0.738 1.00 83.81 101 LYS A C 1
ATOM 805 O O . LYS A 1 101 ? -6.202 -11.751 0.504 1.00 83.81 101 LYS A O 1
ATOM 810 N N . VAL A 1 102 ? -3.971 -11.642 0.717 1.00 87.62 102 VAL A N 1
ATOM 811 C CA . VAL A 1 102 ? -3.891 -10.209 0.465 1.00 87.62 102 VAL A CA 1
ATOM 812 C C . VAL A 1 102 ? -4.055 -9.939 -1.022 1.00 87.62 102 VAL A C 1
ATOM 814 O O . VAL A 1 102 ? -3.396 -10.553 -1.863 1.00 87.62 102 VAL A O 1
ATOM 817 N N . ARG A 1 103 ? -4.925 -8.986 -1.356 1.00 91.06 103 ARG A N 1
ATOM 818 C CA . ARG A 1 103 ? -5.054 -8.508 -2.726 1.00 91.06 103 ARG A CA 1
ATOM 819 C C . ARG A 1 103 ? -3.857 -7.630 -3.059 1.00 91.06 103 ARG A C 1
ATOM 821 O O . ARG A 1 103 ? -3.572 -6.667 -2.350 1.00 91.06 103 ARG A O 1
ATOM 828 N N . ILE A 1 104 ? -3.190 -7.955 -4.160 1.00 90.06 104 ILE A N 1
ATOM 829 C CA . ILE A 1 104 ? -2.061 -7.184 -4.672 1.00 90.06 104 ILE A CA 1
ATOM 830 C C . ILE A 1 104 ? -2.282 -6.811 -6.131 1.00 90.06 104 ILE A C 1
ATOM 832 O O . ILE A 1 104 ? -2.958 -7.523 -6.876 1.00 90.06 104 ILE A O 1
ATOM 836 N N . GLN A 1 105 ? -1.649 -5.722 -6.539 1.00 91.75 105 GLN A N 1
ATOM 837 C CA . GLN A 1 105 ? -1.540 -5.296 -7.919 1.00 91.75 105 GLN A CA 1
ATOM 838 C C . GLN A 1 105 ? -0.069 -5.066 -8.265 1.00 91.75 105 GLN A C 1
ATOM 840 O O . GLN A 1 105 ? 0.621 -4.310 -7.590 1.00 91.75 105 GLN A O 1
ATOM 845 N N . ILE A 1 106 ? 0.399 -5.699 -9.341 1.00 90.75 106 ILE A N 1
ATOM 846 C CA . ILE A 1 106 ? 1.753 -5.495 -9.866 1.00 90.75 106 ILE A CA 1
ATOM 847 C C . ILE A 1 106 ? 1.744 -4.272 -10.790 1.00 90.75 106 ILE A C 1
ATOM 849 O O . ILE A 1 106 ? 0.903 -4.185 -11.690 1.00 90.75 106 ILE A O 1
ATOM 853 N N . LEU A 1 107 ? 2.672 -3.346 -10.570 1.00 88.88 107 LEU A N 1
ATOM 854 C CA . LEU A 1 107 ? 2.842 -2.106 -11.322 1.00 88.88 107 LEU A CA 1
ATOM 855 C C . LEU A 1 107 ? 4.088 -2.241 -12.211 1.00 88.88 107 LEU A C 1
ATOM 857 O O . LEU A 1 107 ? 5.210 -2.032 -11.758 1.00 88.88 107 LEU A O 1
ATOM 861 N N . LYS A 1 108 ? 3.875 -2.661 -13.466 1.00 79.69 108 LYS A N 1
ATOM 862 C CA . LYS A 1 108 ? 4.923 -3.204 -14.353 1.00 79.69 108 LYS A CA 1
ATOM 863 C C . LYS A 1 108 ? 5.870 -2.192 -15.003 1.00 79.69 108 LYS A C 1
ATOM 865 O O . LYS A 1 108 ? 6.894 -2.604 -15.523 1.00 79.69 108 LYS A O 1
ATOM 870 N N . ASP A 1 109 ? 5.571 -0.898 -14.972 1.00 65.00 109 ASP A N 1
ATOM 871 C CA . ASP A 1 109 ? 6.319 0.084 -15.779 1.00 65.00 109 ASP A CA 1
ATOM 872 C C . ASP A 1 109 ? 6.627 1.389 -15.033 1.00 65.00 109 ASP A C 1
ATOM 874 O O . ASP A 1 109 ? 7.133 2.349 -15.611 1.00 65.00 109 ASP A O 1
ATOM 878 N N . GLU A 1 110 ? 6.329 1.450 -13.737 1.00 62.34 110 GLU A N 1
ATOM 879 C CA . GLU A 1 110 ? 6.481 2.672 -12.955 1.00 62.34 110 GLU A CA 1
ATOM 880 C C . GLU A 1 110 ? 7.511 2.433 -11.862 1.00 62.34 110 GLU A C 1
ATOM 882 O O . GLU A 1 110 ? 7.248 1.703 -10.910 1.00 62.34 110 GLU A O 1
ATOM 887 N N . THR A 1 111 ? 8.683 3.068 -11.966 1.00 65.62 111 THR A N 1
ATOM 888 C CA . THR A 1 111 ? 9.522 3.291 -10.789 1.00 65.62 111 THR A CA 1
ATOM 889 C C . THR A 1 111 ? 8.723 4.165 -9.829 1.00 65.62 111 THR A C 1
ATOM 891 O O . THR A 1 111 ? 8.475 5.345 -10.083 1.00 65.62 111 THR A O 1
ATOM 894 N N . LEU A 1 112 ? 8.274 3.577 -8.722 1.00 72.62 112 LEU A N 1
ATOM 895 C CA . LEU A 1 112 ? 7.458 4.260 -7.729 1.00 72.62 112 LEU A CA 1
ATOM 896 C C . LEU A 1 112 ? 8.311 5.217 -6.896 1.00 72.62 112 LEU A C 1
ATOM 898 O O . LEU A 1 112 ? 8.464 4.998 -5.707 1.00 72.62 112 LEU A O 1
ATOM 902 N N . VAL A 1 113 ? 8.905 6.270 -7.463 1.00 79.88 113 VAL A N 1
ATOM 903 C CA . VAL A 1 113 ? 9.754 7.174 -6.659 1.00 79.88 113 VAL A CA 1
ATOM 904 C C . VAL A 1 113 ? 8.959 7.747 -5.476 1.00 79.88 113 VAL A C 1
ATOM 906 O O . VAL A 1 113 ? 9.466 7.704 -4.355 1.00 79.88 113 VAL A O 1
ATOM 909 N N . TYR A 1 114 ? 7.709 8.157 -5.735 1.00 87.94 114 TYR A N 1
ATOM 910 C CA . TYR A 1 114 ? 6.727 8.669 -4.768 1.00 87.94 114 TYR A CA 1
ATOM 911 C C . TYR A 1 114 ? 5.310 8.170 -5.127 1.00 87.94 114 TYR A C 1
ATOM 913 O O . TYR A 1 114 ? 4.543 8.901 -5.767 1.00 87.94 114 TYR A O 1
ATOM 921 N N . PRO A 1 115 ? 4.968 6.902 -4.831 1.00 88.44 115 PRO A N 1
ATOM 922 C CA . PRO A 1 115 ? 3.690 6.308 -5.230 1.00 88.44 115 PRO A CA 1
ATOM 923 C C . PRO A 1 115 ? 2.468 7.013 -4.641 1.00 88.44 115 PRO A C 1
ATOM 925 O O . PRO A 1 115 ? 1.416 7.058 -5.278 1.00 88.44 115 PRO A O 1
ATOM 928 N N . GLU A 1 116 ? 2.616 7.602 -3.458 1.00 89.81 116 GLU A N 1
ATOM 929 C CA . GLU A 1 116 ? 1.583 8.348 -2.751 1.00 89.81 116 GLU A CA 1
ATOM 930 C C . GLU A 1 116 ? 1.023 9.519 -3.567 1.00 89.81 116 GLU A C 1
ATOM 932 O O . GLU A 1 116 ? -0.154 9.854 -3.441 1.00 89.81 116 GLU A O 1
ATOM 937 N N . ASN A 1 117 ? 1.824 10.089 -4.475 1.00 90.25 117 ASN A N 1
ATOM 938 C CA . ASN A 1 117 ? 1.397 11.186 -5.346 1.00 90.25 117 ASN A CA 1
ATOM 939 C C . ASN A 1 117 ? 0.346 10.759 -6.379 1.00 90.25 117 ASN A C 1
ATOM 941 O O . ASN A 1 117 ? -0.323 11.611 -6.957 1.00 90.25 117 ASN A O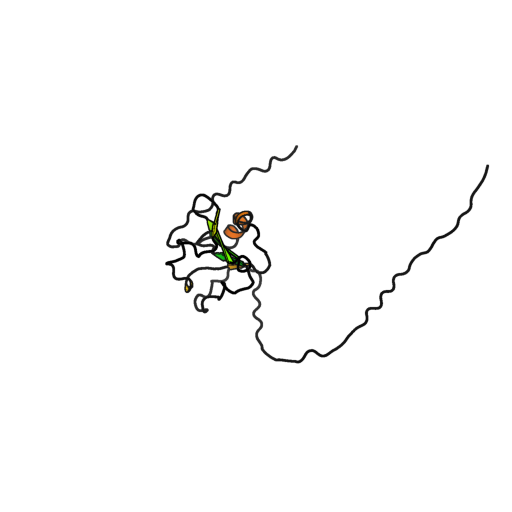 1
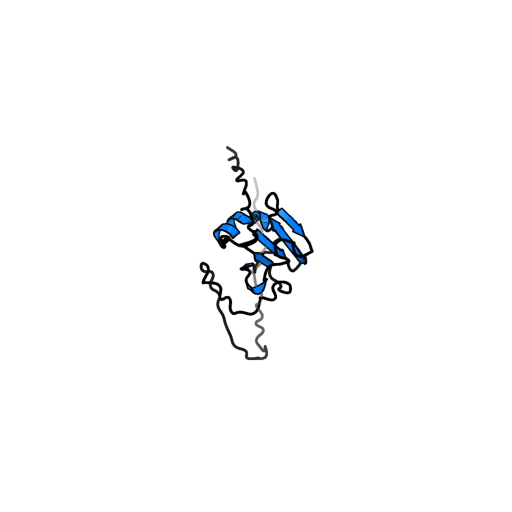ATOM 945 N N . ASN A 1 118 ? 0.205 9.455 -6.623 1.00 89.25 118 ASN A N 1
ATOM 946 C CA . ASN A 1 118 ? -0.745 8.891 -7.578 1.00 89.25 118 ASN A CA 1
ATOM 947 C C . ASN A 1 118 ? -1.886 8.133 -6.883 1.00 89.25 118 ASN A C 1
ATOM 949 O O . ASN A 1 118 ? -2.590 7.365 -7.540 1.00 89.25 118 ASN A O 1
ATOM 953 N N . ILE A 1 119 ? -2.086 8.335 -5.573 1.00 90.38 119 ILE A N 1
ATOM 954 C CA . ILE A 1 119 ? -3.065 7.560 -4.803 1.00 90.38 119 ILE A CA 1
ATOM 955 C C . ILE A 1 119 ? -4.482 7.636 -5.383 1.00 90.38 119 ILE A C 1
ATOM 957 O O . ILE A 1 119 ? -5.115 6.598 -5.529 1.00 90.38 119 ILE A O 1
ATOM 961 N N . GLU A 1 120 ? -4.936 8.810 -5.836 1.00 89.81 120 GLU A N 1
ATOM 962 C CA . GLU A 1 120 ? -6.261 8.979 -6.461 1.00 89.81 120 GLU A CA 1
ATOM 963 C C . GLU A 1 120 ? -6.463 8.036 -7.655 1.00 89.81 120 GLU A C 1
ATOM 965 O O . GLU A 1 120 ? -7.518 7.423 -7.831 1.00 89.81 120 GLU A O 1
ATOM 970 N N . ARG A 1 121 ? -5.425 7.898 -8.489 1.00 89.50 121 ARG A N 1
ATOM 971 C CA . ARG A 1 121 ? -5.458 7.019 -9.660 1.00 89.50 121 ARG A CA 1
ATOM 972 C C . ARG A 1 121 ? -5.555 5.562 -9.223 1.00 89.50 121 ARG A C 1
ATOM 974 O O . ARG A 1 121 ? -6.324 4.804 -9.809 1.00 89.50 121 ARG A O 1
ATOM 981 N N . TYR A 1 122 ? -4.791 5.169 -8.209 1.00 90.62 122 TYR A N 1
ATOM 982 C CA . TYR A 1 122 ? -4.803 3.798 -7.713 1.00 90.62 122 TYR A CA 1
ATOM 983 C C . TYR A 1 122 ? -6.110 3.432 -7.017 1.00 90.62 122 TYR A C 1
ATOM 985 O O . TYR A 1 122 ? -6.610 2.339 -7.253 1.00 90.62 122 TYR A O 1
ATOM 993 N N . GLU A 1 123 ? -6.703 4.340 -6.245 1.00 90.38 123 GLU A N 1
ATOM 994 C CA . GLU A 1 123 ? -8.014 4.132 -5.619 1.00 90.38 123 GLU A CA 1
ATOM 995 C C . GLU A 1 123 ? -9.120 3.952 -6.657 1.00 90.38 123 GLU A C 1
ATOM 997 O O . GLU A 1 123 ? -9.994 3.102 -6.503 1.00 90.38 123 GLU A O 1
ATOM 1002 N N . MET A 1 124 ? -9.060 4.710 -7.751 1.00 89.50 124 MET A N 1
ATOM 1003 C CA . MET A 1 124 ? -10.017 4.586 -8.846 1.00 89.50 124 MET A CA 1
ATOM 1004 C C . MET A 1 124 ? -9.867 3.265 -9.614 1.00 89.50 124 MET A C 1
ATOM 1006 O O . MET A 1 124 ? -10.868 2.659 -9.994 1.00 89.50 124 MET A O 1
ATOM 1010 N N . LEU A 1 125 ? -8.635 2.809 -9.856 1.00 89.50 125 LEU A N 1
ATOM 1011 C CA . LEU A 1 125 ? -8.368 1.572 -10.604 1.00 89.50 125 LEU A CA 1
ATOM 1012 C C . LEU A 1 125 ? -8.527 0.309 -9.744 1.00 89.50 125 LEU A C 1
ATOM 1014 O O . LEU A 1 125 ? -8.968 -0.733 -10.233 1.00 89.50 125 LEU A O 1
ATOM 1018 N N . TYR A 1 126 ? -8.170 0.405 -8.467 1.00 91.56 126 TYR A N 1
ATOM 1019 C CA . TYR A 1 126 ? -8.073 -0.701 -7.521 1.00 91.56 126 TYR A CA 1
ATOM 1020 C C . TYR A 1 126 ? -8.705 -0.300 -6.177 1.00 91.56 126 TYR A C 1
ATOM 1022 O O . TYR A 1 126 ? -8.012 -0.228 -5.162 1.00 91.56 126 TYR A O 1
ATOM 1030 N N . PRO A 1 127 ? -10.026 -0.055 -6.133 1.00 92.19 127 PRO A N 1
ATOM 1031 C CA . PRO A 1 127 ? -10.690 0.448 -4.934 1.00 92.19 127 PRO A CA 1
ATOM 1032 C C . PRO A 1 127 ? -10.531 -0.527 -3.772 1.00 92.19 127 PRO A C 1
ATOM 1034 O O . PRO A 1 127 ? -10.798 -1.726 -3.936 1.00 92.19 127 PRO A O 1
ATOM 1037 N N . ALA A 1 128 ? -10.100 -0.020 -2.614 1.00 92.06 128 ALA A N 1
ATOM 1038 C CA . ALA A 1 128 ? -9.888 -0.795 -1.396 1.00 92.06 128 ALA A CA 1
ATOM 1039 C C . ALA A 1 128 ? -11.154 -1.563 -0.988 1.00 92.06 128 ALA A C 1
ATOM 1041 O O . ALA A 1 128 ? -12.276 -1.071 -1.126 1.00 92.06 128 ALA A O 1
ATOM 1042 N N . GLN A 1 129 ? -10.974 -2.789 -0.504 1.00 92.00 129 GLN A N 1
ATOM 1043 C CA . GLN A 1 129 ? -12.032 -3.570 0.125 1.00 92.00 129 GLN A CA 1
ATOM 1044 C C . GLN A 1 129 ? -11.894 -3.485 1.648 1.00 92.00 129 GLN A C 1
ATOM 1046 O O . GLN A 1 129 ? -10.787 -3.296 2.155 1.00 92.00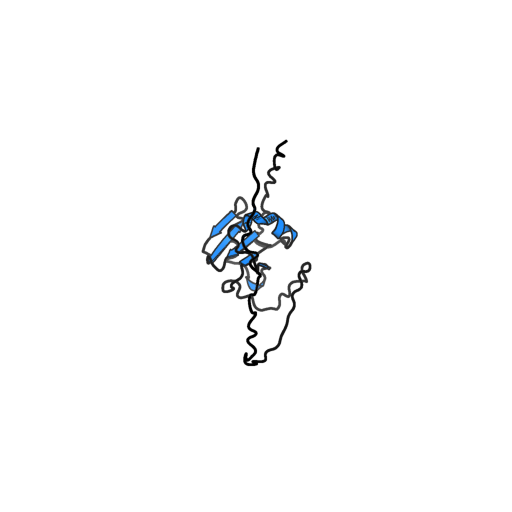 129 GLN A O 1
ATOM 1051 N N . PRO A 1 130 ? -12.996 -3.629 2.400 1.00 89.19 130 PRO A N 1
ATOM 1052 C CA . PRO A 1 130 ? -12.915 -3.703 3.851 1.00 89.19 130 PRO A CA 1
ATOM 1053 C C . PRO A 1 130 ? -12.106 -4.940 4.268 1.00 89.19 130 PRO A C 1
ATOM 1055 O O . PRO A 1 130 ? -12.471 -6.070 3.944 1.00 89.19 130 PRO A O 1
ATOM 1058 N N . VAL A 1 131 ? -11.017 -4.717 5.003 1.00 89.56 131 VAL A N 1
ATOM 1059 C CA . VAL A 1 131 ? -10.132 -5.757 5.549 1.00 89.56 131 VAL A CA 1
ATOM 1060 C C . VAL A 1 131 ? -9.905 -5.547 7.041 1.00 89.56 131 VAL A C 1
ATOM 1062 O O . VAL A 1 131 ? -10.185 -4.478 7.580 1.00 89.56 131 VAL A O 1
ATOM 1065 N N . PHE A 1 132 ? -9.391 -6.579 7.711 1.00 85.50 132 PHE A N 1
ATOM 1066 C CA . PHE A 1 132 ? -8.896 -6.481 9.078 1.00 85.50 132 PHE A CA 1
ATOM 1067 C C . PHE A 1 132 ? -7.359 -6.579 9.079 1.00 85.50 132 PHE A C 1
ATOM 1069 O O . PHE A 1 132 ? -6.822 -7.497 8.450 1.00 85.50 132 PHE A O 1
ATOM 1076 N N . PRO A 1 133 ? -6.643 -5.681 9.778 1.00 88.12 133 PRO A N 1
ATOM 1077 C CA . PRO A 1 133 ? -7.149 -4.466 10.433 1.00 88.12 133 PRO A CA 1
ATOM 1078 C C . PRO A 1 133 ? -7.671 -3.418 9.431 1.00 88.12 133 PRO A C 1
ATOM 1080 O O . PRO A 1 133 ? -7.159 -3.311 8.318 1.00 88.12 133 PRO A O 1
ATOM 1083 N N . THR A 1 134 ? -8.677 -2.633 9.837 1.00 89.88 134 THR A N 1
ATOM 1084 C CA . THR A 1 134 ? -9.230 -1.549 9.009 1.00 89.88 134 THR A CA 1
ATOM 1085 C C . THR A 1 134 ? -8.226 -0.410 8.886 1.00 89.88 134 THR A C 1
ATOM 1087 O O . THR A 1 134 ? -7.751 0.110 9.897 1.00 89.88 134 THR A O 1
ATOM 1090 N N . VAL A 1 135 ? -7.960 0.026 7.655 1.00 89.50 135 VAL A N 1
ATOM 1091 C CA . VAL A 1 135 ? -7.129 1.200 7.368 1.00 89.50 135 VAL A CA 1
ATOM 1092 C C . VAL A 1 135 ? -8.032 2.357 6.937 1.00 89.50 135 VAL A C 1
ATOM 1094 O O . VAL A 1 135 ? -8.834 2.182 6.017 1.00 89.50 135 VAL A O 1
ATOM 1097 N N . PRO A 1 136 ? -7.953 3.534 7.579 1.00 91.38 136 PRO A N 1
ATOM 1098 C CA . PRO A 1 136 ? -8.705 4.707 7.138 1.00 91.38 136 PRO A CA 1
ATOM 1099 C C . PRO A 1 136 ? -8.254 5.154 5.741 1.00 91.38 136 PRO A C 1
ATOM 1101 O O . PRO A 1 136 ? -7.078 5.059 5.394 1.00 91.38 136 PRO A O 1
ATOM 1104 N N . VAL A 1 137 ? -9.195 5.674 4.955 1.00 91.06 137 VAL A N 1
ATOM 1105 C CA . VAL A 1 137 ? -8.942 6.162 3.592 1.00 91.06 137 VAL A CA 1
ATOM 1106 C C . VAL A 1 137 ? -7.998 7.379 3.637 1.00 91.06 137 VAL A C 1
ATOM 1108 O O . VAL A 1 137 ? -8.235 8.283 4.446 1.00 91.06 137 VAL A O 1
ATOM 1111 N N . PRO A 1 138 ? -6.943 7.439 2.803 1.00 88.75 138 PRO A N 1
ATOM 1112 C CA . PRO A 1 138 ? -6.109 8.624 2.652 1.00 88.75 138 PRO A CA 1
ATOM 1113 C C . PRO A 1 138 ? -6.933 9.856 2.270 1.00 88.75 138 PRO A C 1
ATOM 1115 O O . PRO A 1 138 ? -7.645 9.875 1.268 1.00 88.75 138 PRO A O 1
ATOM 1118 N N . LEU A 1 139 ? -6.829 10.924 3.062 1.00 83.38 139 LEU A N 1
ATOM 1119 C CA . LEU A 1 139 ? -7.481 12.188 2.730 1.00 83.38 139 LEU A CA 1
ATOM 1120 C C . LEU A 1 139 ? -6.689 12.878 1.624 1.00 83.38 139 LEU A C 1
ATOM 1122 O O . LEU A 1 139 ? -5.654 13.498 1.883 1.00 83.38 139 LEU A O 1
ATOM 1126 N N . VAL A 1 140 ? -7.175 12.802 0.387 1.00 71.81 140 VAL A N 1
ATOM 1127 C CA . VAL A 1 140 ? -6.540 13.546 -0.695 1.00 71.81 140 VAL A CA 1
ATOM 1128 C C . VAL A 1 140 ? -6.931 15.012 -0.582 1.00 71.81 140 VAL A C 1
ATOM 1130 O O . VAL A 1 140 ? -8.079 15.406 -0.788 1.00 71.81 140 VAL A O 1
ATOM 1133 N N . THR A 1 141 ? -5.962 15.845 -0.203 1.00 61.56 141 THR A N 1
ATOM 1134 C CA . THR A 1 141 ? -6.169 17.290 -0.166 1.00 61.56 141 THR A CA 1
ATOM 1135 C C . THR A 1 141 ? -6.156 17.796 -1.602 1.00 61.56 141 THR A C 1
ATOM 1137 O O . THR A 1 141 ? -5.104 18.139 -2.144 1.00 61.56 141 THR A O 1
ATOM 1140 N N . ILE A 1 142 ? -7.335 17.855 -2.224 1.00 55.62 142 ILE A N 1
ATOM 1141 C CA . ILE A 1 142 ? -7.553 18.583 -3.476 1.00 55.62 142 ILE A CA 1
ATOM 1142 C C . ILE A 1 142 ? -7.253 20.054 -3.214 1.00 55.62 142 ILE A C 1
ATOM 1144 O O . ILE A 1 142 ? -8.114 20.840 -2.829 1.00 55.62 142 ILE A O 1
ATOM 1148 N N . THR A 1 143 ? -5.991 20.432 -3.396 1.00 53.97 143 THR A N 1
ATOM 1149 C CA . THR A 1 143 ? -5.600 21.834 -3.386 1.00 53.97 143 THR A CA 1
ATOM 1150 C C . THR A 1 143 ? -6.120 22.407 -4.700 1.00 53.97 143 THR A C 1
ATOM 1152 O O . THR A 1 143 ? -5.626 22.009 -5.761 1.00 53.97 143 THR A O 1
ATOM 1155 N N . PRO A 1 144 ? -7.131 23.293 -4.698 1.00 54.72 144 PRO A N 1
ATOM 1156 C CA . PRO A 1 144 ? -7.653 23.832 -5.941 1.00 54.72 144 PRO A CA 1
ATOM 1157 C C . PRO A 1 144 ? -6.511 24.555 -6.658 1.00 54.72 144 PRO A C 1
ATOM 1159 O O . PRO A 1 144 ? -5.967 25.536 -6.144 1.00 54.72 144 PRO A O 1
ATOM 1162 N N . LYS A 1 145 ? -6.117 24.065 -7.844 1.00 56.62 145 LYS A N 1
ATOM 1163 C CA . LYS A 1 145 ? -5.156 24.762 -8.706 1.00 56.62 145 LYS A CA 1
ATOM 1164 C C . LYS A 1 145 ? -5.697 26.171 -8.933 1.00 56.62 145 LYS A C 1
ATOM 1166 O O . LYS A 1 145 ? -6.668 26.349 -9.668 1.00 56.62 145 LYS A O 1
ATOM 1171 N N . LYS A 1 146 ? -5.077 27.178 -8.305 1.00 57.22 146 LYS A N 1
ATOM 1172 C CA . LYS A 1 146 ? -5.341 28.587 -8.611 1.00 57.22 146 LYS A CA 1
ATOM 1173 C C . LYS A 1 146 ? -5.122 28.763 -10.112 1.00 57.22 146 LYS A C 1
ATOM 1175 O O . LYS A 1 146 ? -3.983 28.741 -10.574 1.00 57.22 146 LYS A O 1
ATOM 1180 N N . LYS A 1 147 ? -6.210 28.916 -10.874 1.00 60.28 147 LYS A N 1
ATOM 1181 C CA . LYS A 1 147 ? -6.141 29.392 -12.257 1.00 60.28 147 LYS A CA 1
ATOM 1182 C C . LYS A 1 147 ? -5.432 30.743 -12.207 1.00 60.28 147 LYS A C 1
ATOM 1184 O O . LYS A 1 147 ? -5.982 31.694 -11.655 1.00 60.28 147 LYS A O 1
ATOM 1189 N N . LYS A 1 148 ? -4.200 30.809 -12.721 1.00 59.44 148 LYS A N 1
ATOM 1190 C CA . LYS A 1 148 ? -3.579 32.092 -13.053 1.00 59.44 148 LYS A CA 1
ATOM 1191 C C . LYS A 1 148 ? -4.480 32.723 -14.118 1.00 59.44 148 LYS A C 1
ATOM 1193 O O . LYS A 1 148 ? -4.658 32.127 -15.178 1.00 59.44 148 LYS A O 1
ATOM 1198 N N . LYS A 1 149 ? -5.150 33.812 -13.741 1.00 62.19 149 LYS A N 1
ATOM 1199 C CA . LYS A 1 149 ? -5.826 34.715 -14.673 1.00 62.19 149 LYS A CA 1
ATOM 1200 C C . LYS A 1 149 ? -4.780 35.536 -15.408 1.00 62.19 149 LYS A C 1
ATOM 1202 O O . LYS A 1 149 ? -3.740 35.819 -14.771 1.00 62.19 149 LYS A O 1
#